Protein AF-A0A0C2Z5X6-F1 (afdb_monomer_lite)

Secondary structure (DSSP, 8-state):
-----------------PPPPTT-SS-GGGS-HHHHHHHHS---HHHHHHHHHHHHHHHHHHTT----TT-TTTGGG-HHHHHHHHHHHHHHHHTT--HHHHHHHHHHHHHHGGG------TTHHHHHHHHHHHHHHHHH-SS---GGG-

Radius of gyration: 23.17 Å; chains: 1; bounding box: 55×27×88 Å

Foldseek 3Di:
DDDDDDDDDDDPPPPPQPPADPLDPDGPVVDDVVVVVQQPDDCDLVNLVVLLVLLVVLLCLQAVPPPPVPVPPPPVPDPVSVVLSVVSVCCCVVQVPGSQLVVQLSVQSVVCSVVHHDPDPVCSSVCSSVVSSQVSQVVRDPDGDDPVSD

Structure (mmCIF, N/CA/C/O backbone):
data_AF-A0A0C2Z5X6-F1
#
_entry.id   AF-A0A0C2Z5X6-F1
#
loop_
_atom_site.group_PDB
_atom_site.id
_atom_site.type_symbol
_atom_site.label_atom_id
_atom_site.label_alt_id
_atom_site.label_comp_id
_atom_site.label_asym_id
_atom_site.label_entity_id
_atom_site.label_seq_id
_atom_site.pdbx_PDB_ins_code
_atom_site.Cartn_x
_atom_site.Cartn_y
_atom_site.Cartn_z
_atom_site.occupancy
_atom_site.B_iso_or_equiv
_atom_site.auth_seq_id
_atom_site.auth_comp_id
_atom_site.auth_asym_id
_atom_site.auth_atom_id
_atom_site.pdbx_PDB_model_num
ATOM 1 N N . MET A 1 1 ? 31.178 -16.979 -68.134 1.00 40.59 1 MET A N 1
ATOM 2 C CA . MET A 1 1 ? 31.030 -15.604 -67.609 1.00 40.59 1 MET A CA 1
ATOM 3 C C . MET A 1 1 ? 29.530 -15.359 -67.483 1.00 40.59 1 MET A C 1
ATOM 5 O O . MET A 1 1 ? 28.869 -15.403 -68.504 1.00 40.59 1 MET A O 1
ATOM 9 N N . ALA A 1 2 ? 28.958 -15.578 -66.292 1.00 36.31 2 ALA A N 1
ATOM 10 C CA . ALA A 1 2 ? 28.612 -14.531 -65.306 1.00 36.31 2 ALA A CA 1
ATOM 11 C C . ALA A 1 2 ? 27.373 -13.728 -65.792 1.00 36.31 2 ALA A C 1
ATOM 13 O O . ALA A 1 2 ? 27.407 -13.223 -66.902 1.00 36.31 2 ALA A O 1
ATOM 14 N N . SER A 1 3 ? 26.234 -13.601 -65.102 1.00 40.12 3 SER A N 1
ATOM 15 C CA . SER A 1 3 ? 25.927 -13.730 -63.673 1.00 40.12 3 SER A CA 1
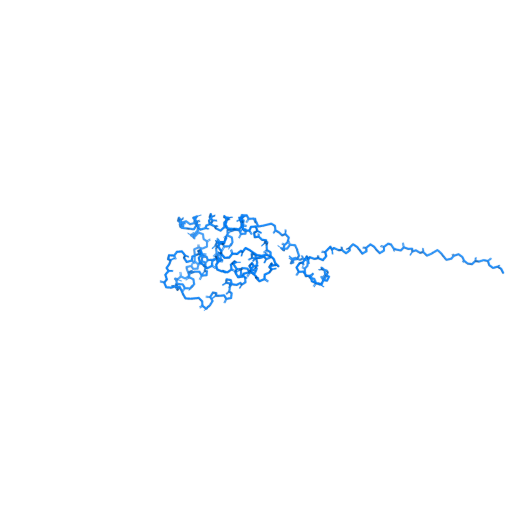ATOM 16 C C . SER A 1 3 ? 24.414 -13.910 -63.466 1.00 40.12 3 SER A C 1
ATOM 18 O O . SER A 1 3 ? 23.618 -13.281 -64.159 1.00 40.12 3 SER A O 1
ATOM 20 N N . SER A 1 4 ? 24.024 -14.707 -62.470 1.00 46.09 4 SER A N 1
ATOM 21 C CA . SER A 1 4 ? 22.660 -14.771 -61.933 1.00 46.09 4 SER A CA 1
ATOM 22 C C . SER A 1 4 ? 22.469 -13.661 -60.894 1.00 46.09 4 SER A C 1
ATOM 24 O O . SER A 1 4 ? 23.240 -13.583 -59.940 1.00 46.09 4 SER A O 1
ATOM 26 N N . SER A 1 5 ? 21.457 -12.806 -61.052 1.00 44.62 5 SER A N 1
ATOM 27 C CA . SER A 1 5 ? 21.097 -11.777 -60.070 1.00 44.62 5 SER A CA 1
ATOM 28 C C . SER A 1 5 ? 19.991 -12.284 -59.143 1.00 44.62 5 SER A C 1
ATOM 30 O O . SER A 1 5 ? 18.810 -12.241 -59.482 1.00 44.62 5 SER A O 1
ATOM 32 N N . SER A 1 6 ? 20.380 -12.778 -57.970 1.00 44.88 6 SER A N 1
ATOM 33 C CA . SER A 1 6 ? 19.489 -13.083 -56.849 1.00 44.88 6 SER A CA 1
ATOM 34 C C . SER A 1 6 ? 19.196 -11.806 -56.057 1.00 44.88 6 SER A C 1
ATOM 36 O O . SER A 1 6 ? 20.065 -11.299 -55.347 1.00 44.88 6 SER A O 1
ATOM 38 N N . SER A 1 7 ? 17.981 -11.276 -56.173 1.00 44.56 7 SER A N 1
ATOM 39 C CA . SER A 1 7 ? 17.471 -10.191 -55.333 1.00 44.56 7 SER A CA 1
ATOM 40 C C . SER A 1 7 ? 17.076 -10.747 -53.963 1.00 44.56 7 SER A C 1
ATOM 42 O O . SER A 1 7 ? 16.023 -11.358 -53.797 1.00 44.56 7 SER A O 1
ATOM 44 N N . ALA A 1 8 ? 17.946 -10.552 -52.973 1.00 44.66 8 ALA A N 1
ATOM 45 C CA . ALA A 1 8 ? 17.652 -10.850 -51.578 1.00 44.66 8 ALA A CA 1
ATOM 46 C C . ALA A 1 8 ? 16.606 -9.858 -51.044 1.00 44.66 8 ALA A C 1
ATOM 48 O O . ALA A 1 8 ? 16.859 -8.659 -50.946 1.00 44.66 8 ALA A O 1
ATOM 49 N N . SER A 1 9 ? 15.425 -10.362 -50.695 1.00 46.16 9 SER A N 1
ATOM 50 C CA . SER A 1 9 ? 14.420 -9.630 -49.931 1.00 46.16 9 SER A CA 1
ATOM 51 C C . SER A 1 9 ? 14.886 -9.510 -48.479 1.00 46.16 9 SER A C 1
ATOM 53 O O . SER A 1 9 ? 14.749 -10.447 -47.694 1.00 46.16 9 SER A O 1
ATOM 55 N N . SER A 1 10 ? 15.463 -8.369 -48.115 1.00 46.88 10 SER A N 1
ATOM 56 C CA . SER A 1 10 ? 15.769 -8.038 -46.723 1.00 46.88 10 SER A CA 1
ATOM 57 C C . SER A 1 10 ? 14.483 -7.643 -45.996 1.00 46.88 10 SER A C 1
ATOM 59 O O . SER A 1 10 ? 14.020 -6.507 -46.102 1.00 46.88 10 SER A O 1
ATOM 61 N N . SER A 1 11 ? 13.890 -8.585 -45.267 1.00 50.28 11 SER A N 1
ATOM 62 C CA . SER A 1 11 ? 12.890 -8.277 -44.244 1.00 50.28 11 SER A CA 1
ATOM 63 C C . SER A 1 11 ? 13.561 -7.468 -43.127 1.00 50.28 11 SER A C 1
ATOM 65 O O . SER A 1 11 ? 14.586 -7.915 -42.607 1.00 50.28 11 SER A O 1
ATOM 67 N N . PRO A 1 12 ? 13.033 -6.302 -42.720 1.00 48.09 12 PRO A N 1
ATOM 68 C CA . PRO A 1 12 ? 13.546 -5.619 -41.548 1.00 48.09 12 PRO A CA 1
ATOM 69 C C . PRO A 1 12 ? 13.075 -6.398 -40.319 1.00 48.09 12 PRO A C 1
ATOM 71 O O . PRO A 1 12 ? 11.911 -6.334 -39.933 1.00 48.09 12 PRO A O 1
ATOM 74 N N . SER A 1 13 ? 13.973 -7.158 -39.696 1.00 48.94 13 SER A N 1
ATOM 75 C CA . SER A 1 13 ? 13.773 -7.633 -38.330 1.00 48.94 13 SER A CA 1
ATOM 76 C C . SER A 1 13 ? 13.896 -6.430 -37.397 1.00 48.94 13 SER A C 1
ATOM 78 O O . SER A 1 13 ? 14.948 -6.183 -36.809 1.00 48.94 13 SER A O 1
ATOM 80 N N . SER A 1 14 ? 12.832 -5.635 -37.289 1.00 48.44 14 SER A N 1
ATOM 81 C CA . SER A 1 14 ? 12.684 -4.680 -36.199 1.00 48.44 14 SER A CA 1
ATOM 82 C C . SER A 1 14 ? 12.390 -5.473 -34.928 1.00 48.44 14 SER A C 1
ATOM 84 O O . SER A 1 14 ? 11.249 -5.563 -34.481 1.00 48.44 14 SER A O 1
ATOM 86 N N . THR A 1 15 ? 13.419 -6.082 -34.343 1.00 48.53 15 THR A N 1
ATOM 87 C CA . THR A 1 15 ? 13.394 -6.436 -32.925 1.00 48.53 15 THR A CA 1
ATOM 88 C C . THR A 1 15 ? 13.440 -5.125 -32.156 1.00 48.53 15 THR A C 1
ATOM 90 O O . THR A 1 15 ? 14.495 -4.684 -31.705 1.00 48.53 15 THR A O 1
ATOM 93 N N . SER A 1 16 ? 12.292 -4.454 -32.061 1.00 49.72 16 SER A N 1
ATOM 94 C CA . SER A 1 16 ? 12.053 -3.468 -31.020 1.00 49.72 16 SER A CA 1
ATOM 95 C C . SER A 1 16 ? 12.053 -4.248 -29.712 1.00 49.72 16 SER A C 1
ATOM 97 O O . SER A 1 16 ? 11.010 -4.725 -29.270 1.00 49.72 16 SER A O 1
ATOM 99 N N . SER A 1 17 ? 13.238 -4.482 -29.150 1.00 53.16 17 SER A N 1
ATOM 100 C CA . SER A 1 17 ? 13.360 -4.979 -27.790 1.00 53.16 17 SER A CA 1
ATOM 101 C C . SER A 1 17 ? 12.680 -3.939 -26.912 1.00 53.16 17 SER A C 1
ATOM 103 O O . SER A 1 17 ? 13.241 -2.864 -26.678 1.00 53.16 17 SER A O 1
ATOM 105 N N . SER A 1 18 ? 11.442 -4.211 -26.499 1.00 59.75 18 SER A N 1
ATOM 106 C CA . SER A 1 18 ? 10.818 -3.444 -25.432 1.00 59.75 18 SER A CA 1
ATOM 107 C C . SER A 1 18 ? 11.818 -3.427 -24.278 1.00 59.75 18 SER A C 1
ATOM 109 O O . SER A 1 18 ? 12.402 -4.475 -23.983 1.00 59.75 18 SER A O 1
ATOM 111 N N . PRO A 1 19 ? 12.115 -2.259 -23.694 1.00 64.81 19 PRO A N 1
ATOM 112 C CA . PRO A 1 19 ? 13.137 -2.171 -22.668 1.00 64.81 19 PRO A CA 1
ATOM 113 C C . PRO A 1 19 ? 12.811 -3.169 -21.557 1.00 64.81 19 PRO A C 1
ATOM 115 O O . PRO A 1 19 ? 11.691 -3.196 -21.044 1.00 64.81 19 PRO A O 1
ATOM 118 N N . ILE A 1 20 ? 13.784 -4.027 -21.239 1.00 69.12 20 ILE A N 1
ATOM 119 C CA . ILE A 1 20 ? 13.697 -4.956 -20.114 1.00 69.12 20 ILE A CA 1
ATOM 120 C C . ILE A 1 20 ? 13.346 -4.117 -18.883 1.00 69.12 20 ILE A C 1
ATOM 122 O O . ILE A 1 20 ? 14.031 -3.134 -18.589 1.00 69.12 20 ILE A O 1
ATOM 126 N N . HIS A 1 21 ? 12.249 -4.456 -18.200 1.00 74.62 21 HIS A N 1
ATOM 127 C CA . HIS A 1 21 ? 11.853 -3.733 -16.995 1.00 74.62 21 HIS A CA 1
ATOM 128 C C . HIS A 1 21 ? 13.007 -3.795 -15.987 1.00 74.62 21 HIS A C 1
ATOM 130 O O . HIS A 1 21 ? 13.537 -4.874 -15.748 1.00 74.62 21 HIS A O 1
ATOM 136 N N . HIS A 1 22 ? 13.389 -2.668 -15.379 1.00 77.06 22 HIS A N 1
ATOM 137 C CA . HIS A 1 22 ? 14.582 -2.574 -14.519 1.00 77.06 22 HIS A CA 1
ATOM 138 C C . HIS A 1 22 ? 14.619 -3.608 -13.376 1.00 77.06 22 HIS A C 1
ATOM 140 O O . HIS A 1 22 ? 15.689 -4.045 -12.973 1.00 77.06 22 HIS A O 1
ATOM 146 N N . ALA A 1 23 ? 13.451 -4.032 -12.884 1.00 76.38 23 ALA A N 1
ATOM 147 C CA . ALA A 1 23 ? 13.313 -5.075 -11.863 1.00 76.38 23 ALA A CA 1
ATOM 148 C C . ALA A 1 23 ? 13.285 -6.522 -12.416 1.00 76.38 23 ALA A C 1
ATOM 150 O O . ALA A 1 23 ? 12.937 -7.454 -11.694 1.00 76.38 23 ALA A O 1
ATOM 151 N N . SER A 1 24 ? 13.575 -6.732 -13.702 1.00 83.06 24 SER A N 1
ATOM 152 C CA . SER A 1 24 ? 13.552 -8.036 -14.366 1.00 83.06 24 SER A CA 1
ATOM 153 C C . SER A 1 24 ? 14.849 -8.280 -15.134 1.00 83.06 24 SER A C 1
ATOM 155 O O . SER A 1 24 ? 15.386 -7.380 -15.765 1.00 83.06 24 SER A O 1
ATOM 157 N N . LEU A 1 25 ? 15.348 -9.517 -15.096 1.00 84.06 25 LEU A N 1
ATOM 158 C CA . LEU A 1 25 ? 16.530 -9.951 -15.859 1.00 84.06 25 LEU A CA 1
ATOM 159 C C . LEU A 1 25 ? 16.162 -10.814 -17.074 1.00 84.06 25 LEU A C 1
ATOM 161 O O . LEU A 1 25 ? 17.036 -11.400 -17.708 1.00 84.06 25 LEU A O 1
ATOM 165 N N . VAL A 1 26 ? 14.869 -10.937 -17.370 1.00 86.62 26 VAL A N 1
ATOM 166 C CA . VAL A 1 26 ? 14.347 -11.751 -18.471 1.00 86.62 26 VAL A CA 1
ATOM 167 C C . VAL A 1 26 ? 13.642 -10.867 -19.490 1.00 86.62 26 VAL A C 1
ATOM 169 O O . VAL A 1 26 ? 13.186 -9.771 -19.166 1.00 86.62 26 VAL A O 1
ATOM 172 N N . ASP A 1 27 ? 13.556 -11.354 -20.726 1.00 84.88 27 ASP A N 1
ATOM 173 C CA . ASP A 1 27 ? 12.879 -10.657 -21.820 1.00 84.88 27 ASP A CA 1
ATOM 174 C C . ASP A 1 27 ? 11.428 -10.311 -21.421 1.00 84.88 27 ASP A C 1
ATOM 176 O O . ASP A 1 27 ? 10.710 -11.206 -20.961 1.00 84.88 27 ASP A O 1
ATOM 180 N N . PRO A 1 28 ? 10.958 -9.060 -21.596 1.00 82.56 28 PRO A N 1
ATOM 181 C CA . PRO A 1 28 ? 9.553 -8.693 -21.440 1.00 82.56 28 PRO A CA 1
ATOM 182 C C . PRO A 1 28 ? 8.572 -9.659 -22.113 1.00 82.56 28 PRO A C 1
ATOM 184 O O . PRO A 1 28 ? 7.519 -9.935 -21.546 1.00 82.56 28 PRO A O 1
ATOM 187 N N . ALA A 1 29 ? 8.925 -10.239 -23.264 1.00 85.62 29 ALA A N 1
ATOM 188 C CA . ALA A 1 29 ? 8.090 -11.217 -23.965 1.00 85.62 29 ALA A CA 1
ATOM 189 C C . ALA A 1 29 ? 7.865 -12.526 -23.181 1.00 85.62 29 ALA A C 1
ATOM 191 O O . ALA A 1 29 ? 6.949 -13.283 -23.499 1.00 85.62 29 ALA A O 1
ATOM 192 N N . SER A 1 30 ? 8.681 -12.803 -22.157 1.00 88.62 30 SER A N 1
ATOM 193 C CA . SER A 1 30 ? 8.489 -13.939 -21.247 1.00 88.62 30 SER A CA 1
ATOM 194 C C . SER A 1 30 ? 7.424 -13.690 -20.172 1.00 88.62 30 SER A C 1
ATOM 196 O O . SER A 1 30 ? 6.968 -14.638 -19.531 1.00 88.62 30 SER A O 1
ATOM 198 N N . HIS A 1 31 ? 7.000 -12.436 -19.983 1.00 87.38 31 HIS A N 1
ATOM 199 C CA . HIS A 1 31 ? 5.931 -12.071 -19.058 1.00 87.38 31 HIS A CA 1
ATOM 200 C C . HIS A 1 31 ? 4.582 -12.031 -19.769 1.00 87.38 31 HIS A C 1
ATOM 202 O O . HIS A 1 31 ? 4.476 -11.713 -20.952 1.00 87.38 31 HIS A O 1
ATOM 208 N N . HIS A 1 32 ? 3.513 -12.300 -19.023 1.00 90.62 32 HIS A N 1
ATOM 209 C CA . HIS A 1 32 ? 2.165 -12.099 -19.543 1.00 90.62 32 HIS A CA 1
ATOM 210 C C . HIS A 1 32 ? 1.924 -10.595 -19.795 1.00 90.62 32 HIS A C 1
ATOM 212 O O . HIS A 1 32 ? 2.149 -9.799 -18.881 1.00 90.62 32 HIS A O 1
ATOM 218 N N . PRO A 1 33 ? 1.405 -10.173 -20.965 1.00 88.69 33 PRO A N 1
ATOM 219 C CA . PRO A 1 33 ? 1.279 -8.752 -21.311 1.00 88.69 33 PRO A CA 1
ATOM 220 C C . PRO A 1 33 ? 0.420 -7.967 -20.313 1.00 88.69 33 PRO A C 1
ATOM 222 O O . PRO A 1 33 ? 0.810 -6.886 -19.891 1.00 88.69 33 PRO A O 1
ATOM 225 N N . ALA A 1 34 ? -0.681 -8.550 -19.824 1.00 90.06 34 ALA A N 1
ATOM 226 C CA . ALA A 1 34 ? -1.518 -7.899 -18.809 1.00 90.06 34 ALA A CA 1
ATOM 227 C C . ALA A 1 34 ? -0.786 -7.637 -17.476 1.00 90.06 34 ALA A C 1
ATOM 229 O O . ALA A 1 34 ? -1.167 -6.734 -16.739 1.00 90.06 34 ALA A O 1
ATOM 230 N N . LEU A 1 35 ? 0.252 -8.418 -17.146 1.00 88.62 35 LEU A N 1
ATOM 231 C CA . LEU A 1 35 ? 1.072 -8.155 -15.962 1.00 88.62 35 LEU A CA 1
ATOM 232 C C . LEU A 1 35 ? 1.947 -6.923 -16.188 1.00 88.62 35 LEU A C 1
ATOM 234 O O . LEU A 1 35 ? 2.032 -6.087 -15.295 1.00 88.62 35 LEU A O 1
ATOM 238 N N . LEU A 1 36 ? 2.561 -6.812 -17.370 1.00 89.44 36 LEU A N 1
ATOM 239 C CA . LEU A 1 36 ? 3.372 -5.655 -17.752 1.00 89.44 36 LEU A CA 1
ATOM 240 C C . LEU A 1 36 ? 2.531 -4.374 -17.795 1.00 89.44 36 LEU A C 1
ATOM 242 O O . LEU A 1 36 ? 2.922 -3.354 -17.242 1.00 89.44 36 LEU A O 1
ATOM 246 N N . GLU A 1 37 ? 1.322 -4.454 -18.349 1.00 90.56 37 GLU A N 1
ATOM 247 C CA . GLU A 1 37 ? 0.376 -3.340 -18.296 1.00 90.56 37 GLU A CA 1
ATOM 248 C C . GLU A 1 37 ? 0.038 -2.968 -16.851 1.00 90.56 37 GLU A C 1
ATOM 250 O O . GLU A 1 37 ? 0.073 -1.791 -16.502 1.00 90.56 37 GLU A O 1
ATOM 255 N N . LEU A 1 38 ? -0.244 -3.959 -15.996 1.00 90.31 38 LEU A N 1
ATOM 256 C CA . LEU A 1 38 ? -0.619 -3.734 -14.602 1.00 90.31 38 LEU A CA 1
ATOM 257 C C . LEU A 1 38 ? 0.494 -3.062 -13.788 1.00 90.31 38 LEU A C 1
ATOM 259 O O . LEU A 1 38 ? 0.192 -2.182 -12.985 1.00 90.31 38 LEU A O 1
ATOM 263 N N . ILE A 1 39 ? 1.758 -3.455 -13.968 1.00 91.38 39 ILE A N 1
ATOM 264 C CA . ILE A 1 39 ? 2.885 -2.851 -13.236 1.00 91.38 39 ILE A CA 1
ATOM 265 C C . ILE A 1 39 ? 3.162 -1.404 -13.657 1.00 91.38 39 ILE A C 1
ATOM 267 O O . ILE A 1 39 ? 3.645 -0.628 -12.834 1.00 91.38 39 ILE A O 1
ATOM 271 N N . ASP A 1 40 ? 2.805 -1.033 -14.887 1.00 89.56 40 ASP A N 1
ATOM 272 C CA . ASP A 1 40 ? 2.968 0.325 -15.411 1.00 89.56 40 ASP A CA 1
ATOM 273 C C . ASP A 1 40 ? 1.787 1.250 -15.051 1.00 89.56 40 ASP A C 1
ATOM 275 O O . ASP A 1 40 ? 1.859 2.473 -15.229 1.00 89.56 40 ASP A O 1
ATOM 279 N N . VAL A 1 41 ? 0.693 0.707 -14.501 1.00 92.44 41 VAL A N 1
ATOM 280 C CA . VAL A 1 41 ? -0.445 1.512 -14.039 1.00 92.44 41 VAL A CA 1
ATOM 281 C C . VAL A 1 41 ? -0.009 2.445 -12.910 1.00 92.44 41 VAL A C 1
ATOM 283 O O . VAL A 1 41 ? 0.542 2.028 -11.893 1.00 92.44 41 VAL A O 1
ATOM 286 N N . LYS A 1 42 ? -0.338 3.734 -13.032 1.00 93.81 42 LYS A N 1
ATOM 287 C CA . LYS A 1 42 ? -0.149 4.697 -11.940 1.00 93.81 42 LYS A CA 1
ATOM 288 C C . LYS A 1 42 ? -1.100 4.405 -10.784 1.00 93.81 42 LYS A C 1
ATOM 290 O O . LYS A 1 42 ? -2.274 4.108 -10.995 1.00 93.81 42 LYS A O 1
ATOM 295 N N . VAL A 1 43 ? -0.617 4.580 -9.556 1.00 96.38 43 VAL A N 1
ATOM 296 C CA . VAL A 1 43 ? -1.445 4.467 -8.349 1.00 96.38 43 VAL A CA 1
ATOM 297 C C . VAL A 1 43 ? -2.561 5.515 -8.400 1.00 96.38 43 VAL A C 1
ATOM 299 O O . VAL A 1 43 ? -2.330 6.710 -8.227 1.00 96.38 43 VAL A O 1
ATOM 302 N N . SER A 1 44 ? -3.776 5.059 -8.697 1.00 96.25 44 SER A N 1
ATOM 303 C CA . SER A 1 44 ? -4.963 5.895 -8.861 1.00 96.25 44 SER A CA 1
ATOM 304 C C . SER A 1 44 ? -5.807 5.933 -7.586 1.00 96.25 44 SER A C 1
ATOM 306 O O . SER A 1 44 ? -5.619 5.143 -6.659 1.00 96.25 44 SER A O 1
ATOM 308 N N . LYS A 1 45 ? -6.810 6.818 -7.555 1.00 95.12 45 LYS A N 1
ATOM 309 C CA . LYS A 1 45 ? -7.777 6.896 -6.449 1.00 95.12 45 LYS A CA 1
ATOM 310 C C . LYS A 1 45 ? -8.478 5.556 -6.197 1.00 95.12 45 LYS A C 1
ATOM 312 O O . LYS A 1 45 ? -8.661 5.173 -5.050 1.00 95.12 45 LYS A O 1
ATOM 317 N N . GLN A 1 46 ? -8.818 4.829 -7.258 1.00 95.31 46 GLN A N 1
ATOM 318 C CA . GLN A 1 46 ? -9.474 3.524 -7.177 1.00 95.31 46 GLN A CA 1
ATOM 319 C C . GLN A 1 46 ? -8.565 2.478 -6.526 1.00 95.31 46 GLN A C 1
ATOM 321 O O . GLN A 1 46 ? -9.025 1.647 -5.751 1.00 95.31 46 GLN A O 1
ATOM 326 N N . VAL A 1 47 ? -7.262 2.537 -6.806 1.00 96.31 47 VAL A N 1
ATOM 327 C CA . VAL A 1 47 ? -6.273 1.644 -6.192 1.00 96.31 47 VAL A CA 1
ATOM 328 C C . VAL A 1 47 ? -6.109 1.960 -4.704 1.00 96.31 47 VAL A C 1
ATOM 330 O O . VAL A 1 47 ? -5.985 1.046 -3.888 1.00 96.31 47 VAL A O 1
ATOM 333 N N . ILE A 1 48 ? -6.168 3.238 -4.328 1.00 97.00 48 ILE A N 1
ATOM 334 C CA . ILE A 1 48 ? -6.161 3.664 -2.921 1.00 97.00 48 ILE A CA 1
ATOM 335 C C . ILE A 1 48 ? -7.413 3.156 -2.197 1.00 97.00 48 ILE A C 1
ATOM 337 O O . ILE A 1 48 ? -7.298 2.570 -1.124 1.00 97.00 48 ILE A O 1
ATOM 341 N N . GLU A 1 49 ? -8.597 3.329 -2.787 1.00 94.94 49 GLU A N 1
ATOM 342 C CA . GLU A 1 49 ? 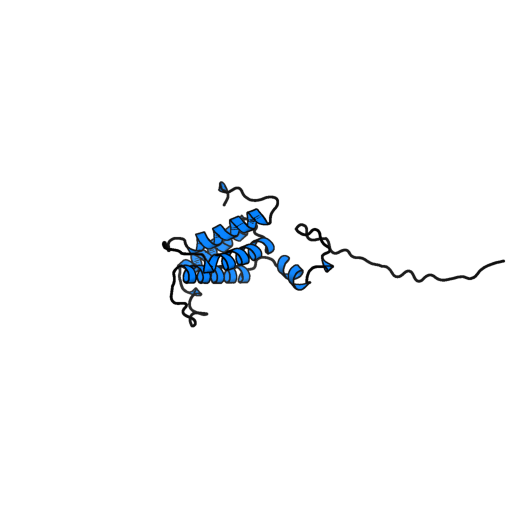-9.859 2.821 -2.230 1.00 94.94 49 GLU A CA 1
ATOM 343 C C . GLU A 1 49 ? -9.816 1.294 -2.059 1.00 94.94 49 GLU A C 1
ATOM 345 O O . GLU A 1 49 ? -10.120 0.779 -0.985 1.00 94.94 49 GLU A O 1
ATOM 350 N N . TYR A 1 50 ? -9.312 0.575 -3.065 1.00 96.00 50 TYR A N 1
ATOM 351 C CA . TYR A 1 50 ? -9.108 -0.871 -2.987 1.00 96.00 50 TYR A CA 1
ATOM 352 C C . TYR A 1 50 ? -8.119 -1.279 -1.882 1.00 96.00 50 TYR A C 1
ATOM 354 O O . TYR A 1 50 ? -8.340 -2.262 -1.173 1.00 96.00 50 TYR A O 1
ATOM 362 N N . THR A 1 51 ? -7.037 -0.513 -1.708 1.00 97.38 51 THR A N 1
ATOM 363 C CA . THR A 1 51 ? -6.056 -0.722 -0.631 1.00 97.38 51 THR A CA 1
ATOM 364 C C . THR A 1 51 ? -6.725 -0.611 0.732 1.00 97.38 51 THR A C 1
ATOM 366 O O . THR A 1 51 ? -6.534 -1.474 1.589 1.00 97.38 51 THR A O 1
ATOM 369 N N . VAL A 1 52 ? -7.541 0.428 0.918 1.00 96.75 52 VAL A N 1
ATOM 370 C CA . VAL A 1 52 ? -8.288 0.653 2.156 1.00 96.75 52 VAL A CA 1
ATOM 371 C C . VAL A 1 52 ? -9.217 -0.522 2.440 1.00 96.75 52 VAL A C 1
ATOM 373 O O . VAL A 1 52 ? -9.156 -1.087 3.532 1.00 96.75 52 VAL A O 1
ATOM 376 N N . ASP A 1 53 ? -10.002 -0.949 1.452 1.00 94.50 53 ASP A N 1
ATOM 377 C CA . ASP A 1 53 ? -10.930 -2.072 1.603 1.00 94.50 53 ASP A CA 1
ATOM 378 C C . ASP A 1 53 ? -10.210 -3.377 1.979 1.00 94.50 53 ASP A C 1
ATOM 380 O O . ASP A 1 53 ? -10.648 -4.093 2.883 1.00 94.50 53 ASP A O 1
ATOM 384 N N . ARG A 1 54 ? -9.070 -3.674 1.341 1.00 95.94 54 ARG A N 1
ATOM 385 C CA . ARG A 1 54 ? -8.259 -4.867 1.642 1.00 95.94 54 ARG A CA 1
ATOM 386 C C . ARG A 1 54 ? -7.687 -4.860 3.056 1.00 95.94 54 ARG A C 1
ATOM 388 O O . ARG A 1 54 ? -7.663 -5.905 3.714 1.00 95.94 54 ARG A O 1
ATOM 395 N N . VAL A 1 55 ? -7.227 -3.706 3.533 1.00 96.88 55 VAL A N 1
ATOM 396 C CA . VAL A 1 55 ? -6.684 -3.572 4.891 1.00 96.88 55 VAL A CA 1
ATOM 397 C C . VAL A 1 55 ? -7.798 -3.684 5.930 1.00 96.88 55 VAL A C 1
ATOM 399 O O . VAL A 1 55 ? -7.639 -4.432 6.894 1.00 96.88 55 VAL A O 1
ATOM 402 N N . VAL A 1 56 ? -8.934 -3.009 5.717 1.00 94.25 56 VAL A N 1
ATOM 403 C CA . VAL A 1 56 ? -10.110 -3.091 6.601 1.00 94.25 56 VAL A CA 1
ATOM 404 C C . VAL A 1 56 ? -10.575 -4.535 6.735 1.00 94.25 56 VAL A C 1
ATOM 406 O O . VAL A 1 56 ? -10.711 -5.032 7.849 1.00 94.25 56 VAL A O 1
ATOM 409 N N . GLU A 1 57 ? -10.723 -5.248 5.619 1.00 93.25 57 GLU A N 1
ATOM 410 C CA . GLU A 1 57 ? -11.114 -6.657 5.640 1.00 93.25 57 GLU A CA 1
ATOM 411 C C . GLU A 1 57 ? -10.121 -7.530 6.424 1.00 93.25 57 GLU A C 1
ATOM 413 O O . GLU A 1 57 ? -10.520 -8.432 7.162 1.00 93.25 57 GLU A O 1
ATOM 418 N N . THR A 1 58 ? -8.821 -7.273 6.273 1.00 95.12 58 THR A N 1
ATOM 419 C CA . THR A 1 58 ? -7.774 -8.027 6.974 1.00 95.12 58 THR A CA 1
ATOM 420 C C . THR A 1 58 ? -7.806 -7.772 8.477 1.00 95.12 58 THR A C 1
ATOM 422 O O . THR A 1 58 ? -7.687 -8.712 9.264 1.00 95.12 58 THR A O 1
ATOM 425 N N . VAL A 1 59 ? -8.005 -6.521 8.891 1.00 94.44 59 VAL A N 1
ATOM 426 C CA . VAL A 1 59 ? -8.110 -6.149 10.306 1.00 94.44 59 VAL A CA 1
ATOM 427 C C . VAL A 1 59 ? -9.386 -6.705 10.932 1.00 94.44 59 VAL A C 1
ATOM 429 O O . VAL A 1 59 ? -9.317 -7.293 12.011 1.00 94.44 59 VAL A O 1
ATOM 432 N N . ASP A 1 60 ? -10.527 -6.603 10.248 1.00 92.12 60 ASP A N 1
ATOM 433 C CA . ASP A 1 60 ? -11.792 -7.174 10.717 1.00 92.12 60 ASP A CA 1
ATOM 434 C C . ASP A 1 60 ? -11.685 -8.697 10.892 1.00 92.12 60 ASP A C 1
ATOM 436 O O . ASP A 1 60 ? -12.120 -9.234 11.917 1.00 92.12 60 ASP A O 1
ATOM 440 N N . TYR A 1 61 ? -11.040 -9.384 9.940 1.00 92.25 61 TYR A N 1
ATOM 441 C CA . TYR A 1 61 ? -10.736 -10.812 10.042 1.00 92.25 61 TYR A CA 1
ATOM 442 C C . TYR A 1 61 ? -9.863 -11.118 11.270 1.00 92.25 61 TYR A C 1
ATOM 444 O O . TYR A 1 61 ? -10.221 -11.964 12.091 1.00 92.25 61 TYR A O 1
ATOM 452 N N . ALA A 1 62 ? -8.752 -10.397 11.445 1.00 93.56 62 ALA A N 1
ATOM 453 C CA . ALA A 1 62 ? -7.799 -10.624 12.534 1.00 93.56 62 ALA A CA 1
ATOM 454 C C . ALA A 1 62 ? -8.356 -10.287 13.933 1.00 93.56 62 ALA A C 1
ATOM 456 O O . ALA A 1 62 ? -7.867 -10.805 14.940 1.00 93.56 62 ALA A O 1
ATOM 457 N N . MET A 1 63 ? -9.382 -9.434 14.009 1.00 92.75 63 MET A N 1
ATOM 458 C CA . MET A 1 63 ? -10.124 -9.121 15.238 1.00 92.75 63 MET A CA 1
ATOM 459 C C . MET A 1 63 ? -11.306 -10.059 15.498 1.00 92.75 63 MET A C 1
ATOM 461 O O . MET A 1 63 ? -11.995 -9.899 16.506 1.00 92.75 63 MET A O 1
ATOM 465 N N . ARG A 1 64 ? -11.564 -11.030 14.610 1.00 88.75 64 ARG A N 1
ATOM 466 C CA . ARG A 1 64 ? -12.741 -11.916 14.657 1.00 88.75 64 ARG A CA 1
ATOM 467 C C . ARG A 1 64 ? -14.064 -11.148 14.679 1.00 88.75 64 ARG A C 1
ATOM 469 O O . ARG A 1 64 ? -15.028 -11.570 15.321 1.00 88.75 64 ARG A O 1
ATOM 476 N N . ARG A 1 65 ? -14.129 -10.010 13.985 1.00 81.19 65 ARG A N 1
ATOM 477 C CA . ARG A 1 65 ? -15.397 -9.303 13.796 1.00 81.19 65 ARG A CA 1
ATOM 478 C C . ARG A 1 65 ? -16.284 -10.135 12.874 1.00 81.19 65 ARG A C 1
ATOM 480 O O . ARG A 1 65 ? -15.773 -10.699 11.906 1.00 81.19 65 ARG A O 1
ATOM 487 N N . PRO A 1 66 ? -17.597 -10.238 13.145 1.00 64.31 66 PRO A N 1
ATOM 488 C CA . PRO A 1 66 ? -18.495 -10.946 12.251 1.00 64.31 66 PRO A CA 1
ATOM 489 C C . PRO A 1 66 ? -18.413 -10.279 10.880 1.00 64.31 66 PRO A C 1
ATOM 491 O O . PRO A 1 66 ? -18.800 -9.117 10.722 1.00 64.31 66 PRO A O 1
ATOM 494 N N . THR A 1 67 ? -17.876 -11.012 9.901 1.00 58.06 67 THR A N 1
ATOM 495 C CA . THR A 1 67 ? -17.825 -10.605 8.500 1.00 58.06 67 THR A CA 1
ATOM 496 C C . THR A 1 67 ? -19.263 -10.425 8.050 1.00 58.06 67 THR A C 1
ATOM 498 O O . THR A 1 67 ? -19.940 -11.381 7.672 1.00 58.06 67 THR A O 1
ATOM 501 N N . SER A 1 68 ? -19.781 -9.208 8.176 1.00 50.31 68 SER A N 1
ATOM 502 C CA . SER A 1 68 ? -21.118 -8.879 7.717 1.00 50.31 68 SER A CA 1
ATOM 503 C C . SER A 1 68 ? -21.062 -8.927 6.199 1.00 50.31 68 SER A C 1
ATOM 505 O O . SER A 1 68 ? -20.789 -7.925 5.545 1.00 50.31 68 SER A O 1
ATOM 507 N N . SER A 1 69 ? -21.328 -10.103 5.634 1.00 47.44 69 SER A N 1
ATOM 508 C CA . SER A 1 69 ? -21.379 -10.402 4.198 1.00 47.44 69 SER A CA 1
ATOM 509 C C . SER A 1 69 ? -22.392 -9.544 3.418 1.00 47.44 69 SER A C 1
ATOM 511 O O . SER A 1 69 ? -22.533 -9.698 2.210 1.00 47.44 69 SER A O 1
ATOM 513 N N . SER A 1 70 ? -23.053 -8.594 4.087 1.00 45.69 70 SER A N 1
ATOM 514 C CA . SER A 1 70 ? -24.058 -7.674 3.557 1.00 45.69 70 SER A CA 1
ATOM 515 C C . SER A 1 70 ? -23.639 -6.186 3.593 1.00 45.69 70 SER A C 1
ATOM 517 O O . SER A 1 70 ? -24.407 -5.315 3.194 1.00 45.69 70 SER A O 1
ATOM 519 N N . SER A 1 71 ? -22.421 -5.830 4.037 1.00 50.75 71 SER A N 1
ATOM 520 C CA . SER A 1 71 ? -21.993 -4.418 4.159 1.00 50.75 71 SER A CA 1
ATOM 521 C C . SER A 1 71 ? -21.058 -3.913 3.052 1.00 50.75 71 SER A C 1
ATOM 523 O O . SER A 1 71 ? -20.420 -2.873 3.230 1.00 50.75 71 SER A O 1
ATOM 525 N N . ARG A 1 72 ? -21.043 -4.556 1.873 1.00 52.03 72 ARG A N 1
ATOM 526 C CA . ARG A 1 72 ? -20.318 -4.075 0.672 1.00 52.03 72 ARG A CA 1
ATOM 527 C C . ARG A 1 72 ? -20.627 -2.611 0.288 1.00 52.03 72 ARG A C 1
ATOM 529 O O . ARG A 1 72 ? -19.879 -2.030 -0.482 1.00 52.03 72 ARG A O 1
ATOM 536 N N . GLY A 1 73 ? -21.679 -1.999 0.850 1.00 48.28 73 GLY A N 1
ATOM 537 C CA . GLY A 1 73 ? -21.991 -0.565 0.727 1.00 48.28 73 GLY A CA 1
ATOM 538 C C . GLY A 1 73 ? -21.988 0.258 2.031 1.00 48.28 73 GLY A C 1
ATOM 539 O O . GLY A 1 73 ? -22.378 1.423 2.004 1.00 48.28 73 GLY A O 1
ATOM 540 N N . ARG A 1 74 ? -21.602 -0.307 3.188 1.00 48.62 74 ARG A N 1
ATOM 541 C CA . ARG A 1 74 ? -21.673 0.362 4.512 1.00 48.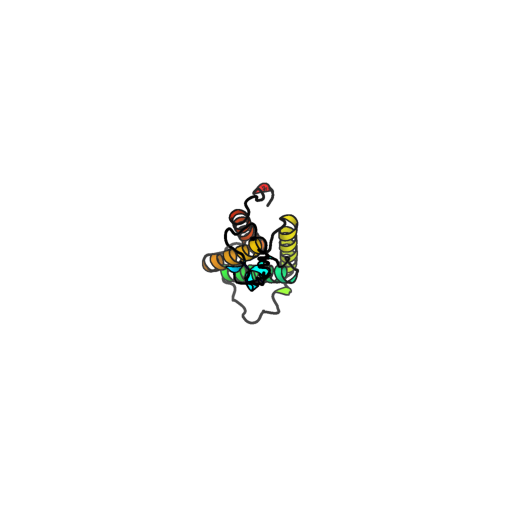62 74 ARG A CA 1
ATOM 542 C C . ARG A 1 74 ? -20.316 0.648 5.170 1.00 48.62 74 ARG A C 1
ATOM 544 O O . ARG A 1 74 ? -20.275 1.507 6.047 1.00 48.62 74 ARG A O 1
ATOM 551 N N . SER A 1 75 ? -19.228 0.012 4.724 1.00 52.69 75 SER A N 1
ATOM 552 C CA . SER A 1 75 ? -17.859 0.284 5.213 1.00 52.69 75 SER A CA 1
ATOM 553 C C . SER A 1 75 ? -17.440 1.751 5.015 1.00 52.69 75 SER A C 1
ATOM 555 O O . SER A 1 75 ? -16.852 2.360 5.901 1.00 52.69 75 SER A O 1
ATOM 557 N N . SER A 1 76 ? -17.846 2.378 3.906 1.00 50.62 76 SER A N 1
ATOM 558 C CA . SER A 1 76 ? -17.469 3.755 3.537 1.00 50.62 76 SER A CA 1
ATOM 559 C C . SER A 1 76 ? -17.888 4.852 4.541 1.00 50.62 76 SER A C 1
ATOM 561 O O . SER A 1 76 ? -17.447 5.992 4.418 1.00 50.62 76 SER A O 1
ATOM 563 N N . ARG A 1 77 ? -18.718 4.552 5.550 1.00 54.88 77 ARG A N 1
ATOM 564 C CA . ARG A 1 77 ? -19.307 5.575 6.435 1.00 54.88 77 ARG A CA 1
ATOM 565 C C . ARG A 1 77 ? -18.660 5.707 7.813 1.00 54.88 77 ARG A C 1
ATOM 567 O O . ARG A 1 77 ? -19.132 6.525 8.602 1.00 54.88 77 ARG A O 1
ATOM 574 N N . ARG A 1 78 ? -17.610 4.944 8.141 1.00 69.88 78 ARG A N 1
ATOM 575 C CA . ARG A 1 78 ? -16.879 5.167 9.399 1.00 69.88 78 ARG A CA 1
ATOM 576 C C .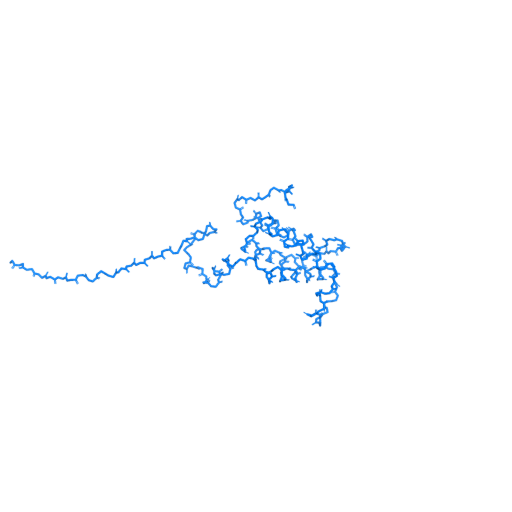 ARG A 1 78 ? -15.939 6.374 9.246 1.00 69.88 78 ARG A C 1
ATOM 578 O O . ARG A 1 78 ? -15.085 6.339 8.366 1.00 69.88 78 ARG A O 1
ATOM 585 N N . PRO A 1 79 ? -16.015 7.403 10.117 1.00 76.25 79 PRO A N 1
ATOM 586 C CA . PRO A 1 79 ? -15.093 8.548 10.080 1.00 76.25 79 PRO A CA 1
ATOM 587 C C . PRO A 1 79 ? -13.610 8.147 10.134 1.00 76.25 79 PRO A C 1
ATOM 589 O O . PRO A 1 79 ? -12.745 8.842 9.606 1.00 76.25 79 PRO A O 1
ATOM 592 N N . GLU A 1 80 ? -13.322 7.011 10.767 1.00 82.81 80 GLU A N 1
ATOM 593 C CA . GLU A 1 80 ? -11.998 6.393 10.844 1.00 82.81 80 GLU A CA 1
ATOM 594 C C . GLU A 1 80 ? -11.459 5.978 9.467 1.00 82.81 80 GLU A C 1
ATOM 596 O O . GLU A 1 80 ? -10.291 6.214 9.174 1.00 82.81 80 GLU A O 1
ATOM 601 N N . HIS A 1 81 ? -12.314 5.475 8.569 1.00 87.56 81 HIS A N 1
ATOM 602 C CA . HIS A 1 81 ? -11.899 5.056 7.228 1.00 87.56 81 HIS A CA 1
ATOM 603 C C . HIS A 1 81 ? -11.510 6.256 6.362 1.00 87.56 81 HIS A C 1
ATOM 605 O O . HIS A 1 81 ? -10.576 6.161 5.571 1.00 87.56 81 HIS A O 1
ATOM 611 N N . THR A 1 82 ? -12.159 7.412 6.541 1.00 90.88 82 THR A N 1
ATOM 612 C CA . THR A 1 82 ? -11.768 8.653 5.856 1.00 90.88 82 THR A CA 1
ATOM 613 C C . THR A 1 82 ? -10.372 9.106 6.282 1.00 90.88 82 THR A C 1
ATOM 615 O O . THR A 1 82 ? -9.549 9.448 5.433 1.00 90.88 82 THR A O 1
ATOM 618 N N . LYS A 1 83 ? -10.077 9.068 7.591 1.00 93.25 83 LYS A N 1
ATOM 619 C CA . LYS A 1 83 ? -8.742 9.400 8.117 1.00 93.25 83 LYS A CA 1
ATOM 620 C C . LYS A 1 83 ? -7.690 8.417 7.609 1.00 93.25 83 LYS A C 1
ATOM 622 O O . LYS A 1 83 ? -6.645 8.846 7.126 1.00 93.25 83 LYS A O 1
ATOM 627 N N . PHE A 1 84 ? -8.000 7.125 7.641 1.00 96.06 84 PHE A N 1
ATOM 628 C CA . PHE A 1 84 ? -7.111 6.086 7.139 1.00 96.06 84 PHE A CA 1
ATOM 629 C C . PHE A 1 84 ? -6.872 6.203 5.624 1.00 96.06 84 PHE A C 1
ATOM 631 O O . PHE A 1 84 ? -5.741 6.085 5.169 1.00 96.06 84 PHE A O 1
ATOM 638 N N . THR A 1 85 ? -7.891 6.544 4.831 1.00 96.56 85 THR A N 1
ATOM 639 C CA . THR A 1 85 ? -7.736 6.796 3.385 1.00 96.56 85 THR A CA 1
ATOM 640 C C . THR A 1 85 ? -6.771 7.952 3.122 1.00 96.56 85 THR A C 1
ATOM 642 O O . THR A 1 85 ? -5.889 7.849 2.268 1.00 96.56 85 THR A O 1
ATOM 645 N N . ALA A 1 86 ? -6.893 9.049 3.878 1.00 96.94 86 ALA A N 1
ATOM 646 C CA . ALA A 1 86 ? -5.965 10.174 3.781 1.00 96.94 86 ALA A CA 1
ATOM 647 C C . ALA A 1 86 ? -4.536 9.778 4.192 1.00 96.94 86 ALA A C 1
ATOM 649 O O . ALA A 1 86 ? -3.573 10.213 3.553 1.00 96.94 86 ALA A O 1
ATOM 650 N N . PHE A 1 87 ? -4.395 8.925 5.211 1.00 97.81 87 PHE A N 1
ATOM 651 C CA . PHE A 1 87 ? -3.112 8.356 5.622 1.00 97.81 87 PHE A CA 1
ATOM 652 C C . PHE A 1 87 ? -2.482 7.513 4.505 1.00 97.81 87 PHE A C 1
ATOM 654 O O . PHE A 1 87 ? -1.355 7.799 4.108 1.00 97.81 87 PHE A O 1
ATOM 661 N N . VAL A 1 88 ? -3.221 6.557 3.930 1.00 98.19 88 VAL A N 1
ATOM 662 C CA . VAL A 1 88 ? -2.761 5.726 2.802 1.00 98.19 88 VAL A CA 1
ATOM 663 C C . VAL A 1 88 ? -2.310 6.604 1.637 1.00 98.19 88 VAL A C 1
ATOM 665 O O . VAL A 1 88 ? -1.192 6.451 1.152 1.00 98.19 88 VAL A O 1
ATOM 668 N N . ASN A 1 89 ? -3.131 7.576 1.229 1.00 98.06 89 ASN A N 1
ATOM 669 C CA . ASN A 1 89 ? -2.778 8.496 0.147 1.00 98.06 89 ASN A CA 1
ATOM 670 C C . ASN A 1 89 ? -1.489 9.282 0.444 1.00 98.06 89 ASN A C 1
ATOM 672 O O . ASN A 1 89 ? -0.634 9.427 -0.429 1.00 98.06 89 ASN A O 1
ATOM 676 N N . THR A 1 90 ? -1.335 9.768 1.679 1.00 98.06 90 THR A N 1
ATOM 677 C CA . THR A 1 90 ? -0.144 10.516 2.106 1.00 98.06 90 THR A CA 1
ATOM 678 C C . THR A 1 90 ? 1.103 9.641 2.059 1.00 98.06 90 THR A C 1
ATOM 680 O O . THR A 1 90 ? 2.114 10.068 1.509 1.00 98.06 90 THR A O 1
ATOM 683 N N . VAL A 1 91 ? 1.038 8.420 2.594 1.00 98.12 91 VAL A N 1
ATOM 684 C CA . VAL A 1 91 ? 2.175 7.491 2.612 1.00 98.12 91 VAL A CA 1
ATOM 685 C C . VAL A 1 91 ? 2.579 7.106 1.192 1.00 98.12 91 VAL A C 1
ATOM 687 O O . VAL A 1 91 ? 3.747 7.250 0.843 1.00 98.12 91 VAL A O 1
ATOM 690 N N . LEU A 1 92 ? 1.626 6.690 0.350 1.00 97.75 92 LEU A N 1
ATOM 691 C CA . LEU A 1 92 ? 1.917 6.285 -1.031 1.00 97.75 92 LEU A CA 1
ATOM 692 C C . LEU A 1 92 ? 2.527 7.430 -1.847 1.00 97.75 92 LEU A C 1
ATOM 694 O O . LEU A 1 92 ? 3.475 7.208 -2.594 1.00 97.75 92 LEU A O 1
ATOM 698 N N . SER A 1 93 ? 2.025 8.655 -1.661 1.00 97.06 93 SER A N 1
ATOM 699 C CA . SER A 1 93 ? 2.542 9.833 -2.366 1.00 97.06 93 SER A CA 1
ATOM 700 C C . SER A 1 93 ? 3.930 10.242 -1.871 1.00 97.06 93 SER A C 1
ATOM 702 O O . SER A 1 93 ? 4.807 10.527 -2.677 1.00 97.06 93 SER A O 1
ATOM 704 N N . ARG A 1 94 ? 4.148 10.290 -0.549 1.00 96.56 94 ARG A N 1
ATOM 705 C CA . ARG A 1 94 ? 5.405 10.795 0.035 1.00 96.56 94 ARG A CA 1
ATOM 706 C C . ARG A 1 94 ? 6.554 9.800 -0.027 1.00 96.56 94 ARG A C 1
ATOM 708 O O . ARG A 1 94 ? 7.698 10.231 -0.093 1.00 96.56 94 ARG A O 1
ATOM 715 N N . ALA A 1 95 ? 6.257 8.505 0.031 1.00 95.38 95 ALA A N 1
ATOM 716 C CA . ALA A 1 95 ? 7.249 7.449 -0.142 1.00 95.38 95 ALA A CA 1
ATOM 717 C C . ALA A 1 95 ? 7.421 7.039 -1.615 1.00 95.38 95 ALA A C 1
ATOM 719 O O . ALA A 1 95 ? 8.121 6.067 -1.880 1.00 95.38 95 ALA A O 1
ATOM 720 N N . GLU A 1 96 ? 6.774 7.757 -2.547 1.00 95.12 96 GLU A N 1
ATOM 721 C CA . GLU A 1 96 ? 6.845 7.529 -3.997 1.00 95.12 96 GLU A CA 1
ATOM 722 C C . GLU A 1 96 ? 6.617 6.055 -4.372 1.00 95.12 96 GLU A C 1
ATOM 724 O O . GLU A 1 96 ? 7.346 5.445 -5.153 1.00 95.12 96 GLU A O 1
ATOM 729 N N . VAL A 1 97 ? 5.589 5.454 -3.768 1.00 96.56 97 VAL A N 1
ATOM 730 C CA . VAL A 1 97 ? 5.336 4.018 -3.893 1.00 96.56 97 VAL A CA 1
ATOM 731 C C . VAL A 1 97 ? 4.882 3.682 -5.308 1.00 96.56 97 VAL A C 1
ATOM 733 O O . VAL A 1 97 ? 3.882 4.197 -5.809 1.00 96.56 97 VAL A O 1
ATOM 736 N N . THR A 1 98 ? 5.597 2.750 -5.930 1.00 95.12 98 THR A N 1
ATOM 737 C CA . THR A 1 98 ? 5.287 2.234 -7.263 1.00 95.12 98 THR A CA 1
ATOM 738 C C . THR A 1 98 ? 4.217 1.141 -7.212 1.00 95.12 98 THR A C 1
ATOM 740 O O . THR A 1 98 ? 4.029 0.471 -6.190 1.00 95.12 98 THR A O 1
ATOM 743 N N . MET A 1 99 ? 3.528 0.910 -8.333 1.00 96.44 99 MET A N 1
ATOM 744 C CA . MET A 1 99 ? 2.517 -0.148 -8.428 1.00 96.44 99 MET A CA 1
ATOM 745 C C . MET A 1 99 ? 3.069 -1.547 -8.104 1.00 96.44 99 MET A C 1
ATOM 747 O O . MET A 1 99 ? 2.433 -2.234 -7.307 1.00 96.44 99 MET A O 1
ATOM 751 N N . PRO A 1 100 ? 4.261 -1.971 -8.580 1.00 95.31 100 PRO A N 1
ATOM 752 C CA . PRO A 1 100 ? 4.861 -3.246 -8.169 1.00 95.31 100 PRO A CA 1
ATOM 753 C C . PRO A 1 100 ? 5.012 -3.388 -6.651 1.00 95.31 100 PRO A C 1
ATOM 755 O O . PRO A 1 100 ? 4.674 -4.428 -6.083 1.00 95.31 100 PRO A O 1
ATOM 758 N N . THR A 1 101 ? 5.460 -2.321 -5.979 1.00 96.75 101 THR A N 1
ATOM 759 C CA . THR A 1 101 ? 5.613 -2.303 -4.518 1.00 96.75 101 THR A CA 1
ATOM 760 C C . THR A 1 101 ? 4.264 -2.460 -3.819 1.00 96.75 101 THR A C 1
ATOM 762 O O . THR A 1 101 ? 4.132 -3.228 -2.861 1.00 96.75 101 THR A O 1
ATOM 765 N N . LEU A 1 102 ? 3.232 -1.778 -4.316 1.00 97.88 102 LEU A N 1
ATOM 766 C CA . LEU A 1 102 ? 1.881 -1.874 -3.770 1.00 97.88 102 LEU A CA 1
ATOM 767 C C . LEU A 1 102 ? 1.239 -3.250 -4.025 1.00 97.88 102 LEU A C 1
ATOM 769 O O . LEU A 1 102 ? 0.604 -3.807 -3.132 1.00 97.88 102 LEU A O 1
ATOM 773 N N . LEU A 1 103 ? 1.469 -3.856 -5.192 1.00 97.12 103 LEU A N 1
ATOM 774 C CA . LEU A 1 103 ? 1.016 -5.217 -5.495 1.00 97.12 103 LEU A CA 1
ATOM 775 C C . LEU A 1 103 ? 1.649 -6.244 -4.547 1.00 97.12 103 LEU A C 1
ATOM 777 O O . LEU A 1 103 ? 0.941 -7.082 -3.989 1.00 97.12 103 LEU A O 1
ATOM 781 N N . ALA A 1 104 ? 2.956 -6.150 -4.287 1.00 97.75 104 ALA A N 1
ATOM 782 C CA . ALA A 1 104 ? 3.611 -7.001 -3.291 1.00 97.75 104 ALA A CA 1
ATOM 783 C C . ALA A 1 104 ? 3.097 -6.739 -1.867 1.00 97.75 104 ALA A C 1
ATOM 785 O O . ALA A 1 104 ? 2.947 -7.677 -1.083 1.00 97.75 104 ALA A O 1
ATOM 786 N N . THR A 1 105 ? 2.750 -5.489 -1.549 1.00 98.56 105 THR A N 1
ATOM 787 C CA . THR A 1 105 ? 2.088 -5.143 -0.282 1.00 98.56 105 THR A CA 1
ATOM 788 C C . THR A 1 105 ? 0.766 -5.899 -0.130 1.00 98.56 105 THR A C 1
ATOM 790 O O . THR A 1 105 ? 0.522 -6.481 0.926 1.00 98.56 105 THR A O 1
ATOM 793 N N . PHE A 1 106 ? -0.061 -5.976 -1.180 1.00 98.12 106 PHE A N 1
ATOM 794 C CA . PHE A 1 106 ? -1.297 -6.771 -1.153 1.00 98.12 106 PHE A CA 1
ATOM 795 C C . PHE A 1 106 ? -1.032 -8.257 -0.921 1.00 98.12 106 PHE A C 1
ATOM 797 O O . PHE A 1 106 ? -1.730 -8.875 -0.119 1.00 98.12 106 PHE A O 1
ATOM 804 N N . VAL A 1 107 ? -0.004 -8.820 -1.564 1.00 98.06 107 VAL A N 1
ATOM 805 C CA . VAL A 1 107 ? 0.399 -10.219 -1.352 1.00 98.06 107 VAL A CA 1
ATOM 806 C C . VAL A 1 107 ? 0.805 -10.460 0.104 1.00 98.06 107 VAL A C 1
ATOM 808 O O . VAL A 1 107 ? 0.426 -11.473 0.690 1.00 98.06 107 VAL A O 1
ATOM 811 N N . TYR A 1 108 ? 1.554 -9.541 0.717 1.00 98.50 108 TYR A N 1
ATOM 812 C CA . TYR A 1 108 ? 1.942 -9.662 2.123 1.00 98.50 108 TYR A CA 1
ATOM 813 C C . TYR A 1 108 ? 0.763 -9.514 3.081 1.00 98.50 108 TYR A C 1
ATOM 815 O O . TYR A 1 108 ? 0.681 -10.285 4.036 1.00 98.50 108 TYR A O 1
ATOM 823 N N . ILE A 1 109 ? -0.173 -8.604 2.811 1.00 98.19 109 ILE A N 1
ATOM 824 C CA . ILE A 1 109 ? -1.416 -8.481 3.585 1.00 98.19 109 ILE A CA 1
ATOM 825 C C . ILE A 1 109 ? -2.221 -9.787 3.515 1.00 98.19 109 ILE A C 1
ATOM 827 O O . ILE A 1 109 ? -2.602 -10.323 4.555 1.00 98.19 109 ILE A O 1
ATOM 831 N N . ASP A 1 110 ? -2.425 -10.332 2.314 1.00 97.38 110 ASP A N 1
ATOM 832 C CA . ASP A 1 110 ? -3.206 -11.556 2.098 1.00 97.38 110 ASP A CA 1
ATOM 833 C C . ASP A 1 110 ? -2.580 -12.775 2.797 1.00 97.38 110 ASP A C 1
ATOM 835 O O . ASP A 1 110 ? -3.251 -13.500 3.531 1.00 97.38 110 ASP A O 1
ATOM 839 N N . ARG A 1 111 ? -1.257 -12.945 2.678 1.00 97.44 111 ARG A N 1
ATOM 840 C CA . ARG A 1 111 ? -0.523 -14.029 3.353 1.00 97.44 111 ARG A CA 1
ATOM 841 C C . ARG A 1 111 ? -0.486 -13.873 4.873 1.00 97.44 111 ARG A C 1
ATOM 843 O O . ARG A 1 111 ? -0.475 -14.873 5.595 1.00 97.44 111 ARG A O 1
ATOM 850 N N . ALA A 1 112 ? -0.449 -12.640 5.375 1.00 95.81 112 ALA A N 1
ATOM 851 C CA . ALA A 1 112 ? -0.455 -12.375 6.808 1.00 95.81 112 ALA A CA 1
ATOM 852 C C . ALA A 1 112 ? -1.841 -12.606 7.425 1.00 95.81 112 ALA A C 1
ATOM 854 O O . ALA A 1 112 ? -1.920 -13.098 8.548 1.00 95.81 112 ALA A O 1
ATOM 855 N N . LYS A 1 113 ? -2.925 -12.310 6.695 1.00 95.19 113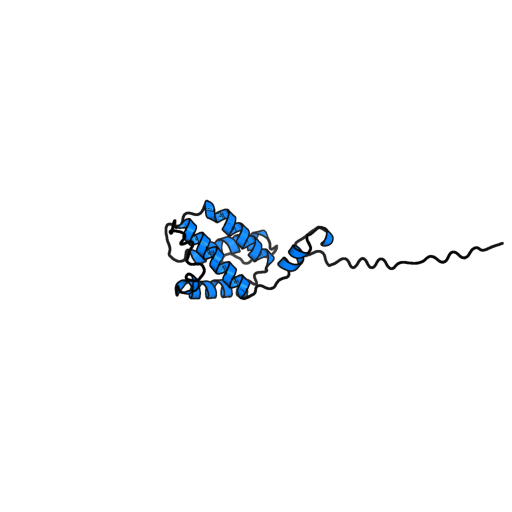 LYS A N 1
ATOM 856 C CA . LYS A 1 113 ? -4.316 -12.379 7.170 1.00 95.19 113 LYS A CA 1
ATOM 857 C C . LYS A 1 113 ? -4.654 -13.617 8.020 1.00 95.19 113 LYS A C 1
ATOM 859 O O . LYS A 1 113 ? -5.114 -13.410 9.141 1.00 95.19 113 LYS A O 1
ATOM 864 N N . PRO A 1 114 ? -4.412 -14.875 7.592 1.00 95.69 114 PRO A N 1
ATOM 865 C CA . PRO A 1 114 ? -4.752 -16.053 8.402 1.00 95.69 114 PRO A CA 1
ATOM 866 C C . PRO A 1 114 ? -3.902 -16.217 9.673 1.00 95.69 114 PRO A C 1
ATOM 868 O O . PRO A 1 114 ? -4.294 -16.953 10.574 1.00 95.69 114 PRO A O 1
ATOM 871 N N . HIS A 1 115 ? -2.759 -15.538 9.756 1.00 95.12 115 HIS A N 1
ATOM 872 C CA . HIS A 1 115 ? -1.806 -15.634 10.863 1.00 95.12 115 HIS A CA 1
ATOM 873 C C . HIS A 1 115 ? -1.902 -14.450 11.841 1.00 95.12 115 HIS A C 1
ATOM 875 O O . HIS A 1 115 ? -1.337 -14.499 12.936 1.00 95.12 115 HIS A O 1
ATOM 881 N 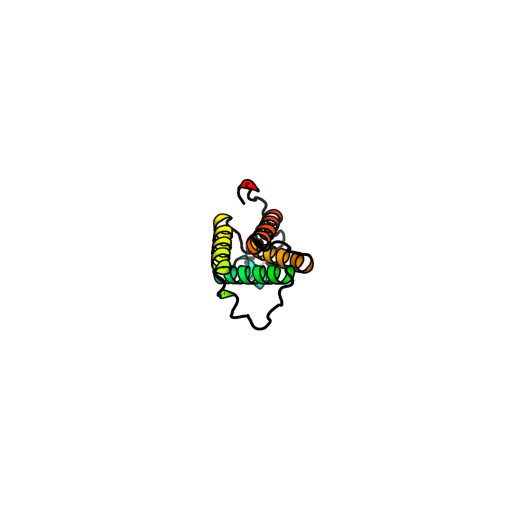N . LEU A 1 116 ? -2.602 -13.377 11.460 1.00 93.88 116 LEU A N 1
ATOM 882 C CA . LEU A 1 116 ? -2.727 -12.166 12.262 1.00 93.88 116 LEU A CA 1
ATOM 883 C C . LEU A 1 116 ? -3.767 -12.325 13.373 1.00 93.88 116 LEU A C 1
ATOM 885 O O . LEU A 1 116 ? -4.917 -12.689 13.142 1.00 93.88 116 LEU A O 1
ATOM 889 N N . HIS A 1 117 ? -3.363 -11.940 14.581 1.00 93.75 117 HIS A N 1
ATOM 890 C CA . HIS A 1 117 ? -4.237 -11.794 15.738 1.00 93.75 117 HIS A CA 1
ATOM 891 C C . HIS A 1 117 ? -4.061 -10.387 16.303 1.00 93.75 117 HIS A C 1
ATOM 893 O O . HIS A 1 117 ? -2.981 -10.040 16.783 1.00 93.75 117 HIS A O 1
ATOM 899 N N . ILE A 1 118 ? -5.109 -9.561 16.241 1.00 93.19 118 ILE A N 1
ATOM 900 C CA . ILE A 1 118 ? -5.041 -8.167 16.693 1.00 93.19 118 ILE A CA 1
ATOM 901 C C . ILE A 1 118 ? -5.869 -8.007 17.968 1.00 93.19 118 ILE A C 1
ATOM 903 O O . ILE A 1 118 ? -7.094 -8.030 17.929 1.00 93.19 118 ILE A O 1
ATOM 907 N N . GLY A 1 119 ? -5.185 -7.828 19.103 1.00 88.00 119 GLY A N 1
ATOM 908 C CA . GLY A 1 119 ? -5.826 -7.566 20.399 1.00 88.00 119 GLY A CA 1
ATOM 909 C C . GLY A 1 119 ? -6.108 -6.086 20.684 1.00 88.00 119 GLY A C 1
ATOM 910 O O . GLY A 1 119 ? -6.964 -5.776 21.505 1.00 88.00 119 GLY A O 1
ATOM 911 N N . LEU A 1 120 ? -5.408 -5.169 20.005 1.00 91.75 120 LEU A N 1
ATOM 912 C CA . LEU A 1 120 ? -5.552 -3.720 20.177 1.00 91.75 120 LEU A CA 1
ATOM 913 C C . LEU A 1 120 ? -6.050 -3.086 18.878 1.00 91.75 120 LEU A C 1
ATOM 915 O O . LEU A 1 120 ? -5.341 -3.140 17.872 1.00 91.75 120 LEU A O 1
ATOM 919 N N . GLU A 1 121 ? -7.230 -2.462 18.911 1.00 89.00 121 GLU A N 1
ATOM 920 C CA . GLU A 1 121 ? -7.834 -1.812 17.735 1.00 89.00 121 GLU A CA 1
ATOM 921 C C . GLU A 1 121 ? -7.160 -0.504 17.344 1.00 89.00 121 GLU A C 1
ATOM 923 O O . GLU A 1 121 ? -7.098 -0.173 16.162 1.00 89.00 121 GLU A O 1
ATOM 928 N N . GLN A 1 122 ? -6.586 0.199 18.315 1.00 91.69 122 GLN A N 1
ATOM 929 C CA . GLN A 1 122 ? -5.941 1.477 18.073 1.00 91.69 122 GLN A CA 1
ATOM 930 C C . GLN A 1 122 ? -4.890 1.362 16.955 1.00 91.69 122 GLN A C 1
ATOM 932 O O . GLN A 1 122 ? -3.959 0.550 17.036 1.00 91.69 122 GLN A O 1
ATOM 937 N N . TRP A 1 123 ? -5.060 2.164 15.903 1.00 94.44 123 TRP A N 1
ATOM 938 C CA . TRP A 1 123 ? -4.165 2.223 14.743 1.00 94.44 123 TRP A CA 1
ATOM 939 C C . TRP A 1 123 ? -3.941 0.873 14.041 1.00 94.44 123 TRP A C 1
ATOM 941 O O . TRP A 1 123 ? -2.868 0.620 13.493 1.00 94.44 123 TRP A O 1
ATOM 951 N N . ALA A 1 124 ? -4.882 -0.072 14.146 1.00 95.50 124 ALA A N 1
ATOM 952 C CA . ALA A 1 124 ? -4.706 -1.407 13.576 1.00 95.50 124 ALA A CA 1
ATOM 953 C C . ALA A 1 124 ? -4.598 -1.369 12.045 1.00 95.50 124 ALA A C 1
ATOM 955 O O . ALA A 1 124 ? -3.753 -2.064 11.482 1.00 95.50 124 ALA A O 1
ATOM 956 N N . LEU A 1 125 ? -5.404 -0.526 11.392 1.00 96.69 125 LEU A N 1
ATOM 957 C CA . LEU A 1 125 ? -5.389 -0.338 9.940 1.00 96.69 125 LEU A CA 1
ATOM 958 C C . LEU A 1 125 ? -4.025 0.186 9.476 1.00 96.69 125 LEU A C 1
ATOM 960 O O . LEU A 1 125 ? -3.383 -0.409 8.611 1.00 96.69 125 LEU A O 1
ATOM 964 N N . GLU A 1 126 ? -3.544 1.253 10.112 1.00 97.44 126 GLU A N 1
ATOM 965 C CA . GLU A 1 126 ? -2.263 1.889 9.818 1.00 97.44 126 GLU A CA 1
ATOM 966 C C . GLU A 1 126 ? -1.105 0.921 10.032 1.00 97.44 126 GLU A C 1
ATOM 968 O O . GLU A 1 126 ? -0.240 0.816 9.168 1.00 97.44 126 GLU A O 1
ATOM 973 N N . ARG A 1 127 ? -1.102 0.170 11.140 1.00 97.50 127 ARG A N 1
ATOM 974 C CA . ARG A 1 127 ? -0.038 -0.799 11.443 1.00 97.50 127 ARG A CA 1
ATOM 975 C C . ARG A 1 127 ? 0.013 -1.942 10.434 1.00 97.50 127 ARG A C 1
ATOM 977 O O . ARG A 1 127 ? 1.108 -2.305 10.010 1.00 97.50 127 ARG A O 1
ATOM 984 N N . VAL A 1 128 ? -1.137 -2.500 10.047 1.00 98.00 128 VAL A N 1
ATOM 985 C CA . VAL A 1 128 ? -1.191 -3.583 9.049 1.00 98.00 128 VAL A CA 1
ATOM 986 C C . VAL A 1 128 ? -0.728 -3.078 7.685 1.00 98.00 128 VAL A C 1
ATOM 988 O O . VAL A 1 128 ? 0.131 -3.705 7.066 1.00 98.00 128 VAL A O 1
ATOM 991 N N . PHE A 1 129 ? -1.242 -1.931 7.239 1.00 98.56 129 PHE A N 1
ATOM 992 C CA . PHE A 1 129 ? -0.864 -1.342 5.956 1.00 98.56 129 PHE A CA 1
ATOM 993 C C . PHE A 1 129 ? 0.616 -0.950 5.908 1.00 98.56 129 PHE A C 1
ATOM 995 O O . PHE A 1 129 ? 1.348 -1.416 5.036 1.00 98.56 129 PHE A O 1
ATOM 1002 N N . LEU A 1 130 ? 1.066 -0.121 6.853 1.00 98.19 130 LEU A N 1
ATOM 1003 C CA . LEU A 1 130 ? 2.424 0.412 6.862 1.00 98.19 130 LEU A CA 1
ATOM 1004 C C . LEU A 1 130 ? 3.451 -0.704 7.071 1.00 98.19 130 LEU A C 1
ATOM 1006 O O . LEU A 1 130 ? 4.471 -0.728 6.391 1.00 98.19 130 LEU A O 1
ATOM 1010 N N . GLY A 1 131 ? 3.167 -1.665 7.957 1.00 98.06 131 GLY A N 1
ATOM 1011 C CA . GLY A 1 131 ? 4.041 -2.813 8.183 1.00 98.06 131 GLY A CA 1
ATOM 1012 C C . GLY A 1 131 ? 4.256 -3.635 6.911 1.00 98.06 131 GLY A C 1
ATOM 1013 O O . GLY A 1 131 ? 5.399 -3.901 6.540 1.00 98.06 131 GLY A O 1
ATOM 1014 N N . ALA A 1 132 ? 3.178 -3.986 6.205 1.00 98.50 132 ALA A N 1
ATOM 1015 C CA . ALA A 1 132 ? 3.278 -4.726 4.949 1.00 98.50 132 ALA A CA 1
ATOM 1016 C C . ALA A 1 132 ? 3.994 -3.918 3.853 1.00 98.50 132 ALA A C 1
ATOM 1018 O O . ALA A 1 132 ? 4.838 -4.468 3.142 1.00 98.50 132 ALA A O 1
ATOM 1019 N N . LEU A 1 133 ? 3.708 -2.616 3.753 1.00 98.50 133 LEU A N 1
ATOM 1020 C CA . LEU A 1 133 ? 4.312 -1.728 2.762 1.00 98.50 133 LEU A CA 1
ATOM 1021 C C . LEU A 1 133 ? 5.820 -1.561 2.972 1.00 98.50 133 LEU A C 1
ATOM 1023 O O . LEU A 1 133 ? 6.582 -1.633 2.010 1.00 98.50 133 LEU A O 1
ATOM 1027 N N . ILE A 1 134 ? 6.268 -1.382 4.218 1.00 98.12 134 ILE A N 1
ATOM 1028 C CA . ILE A 1 134 ? 7.695 -1.274 4.548 1.00 98.12 134 ILE A CA 1
ATOM 1029 C C . ILE A 1 134 ? 8.432 -2.547 4.128 1.00 98.12 134 ILE A C 1
ATOM 1031 O O . ILE A 1 134 ? 9.502 -2.465 3.524 1.00 98.12 134 ILE A O 1
ATOM 1035 N N . VAL A 1 135 ? 7.873 -3.724 4.428 1.00 97.88 135 VAL A N 1
ATOM 1036 C CA . VAL A 1 135 ? 8.493 -5.007 4.063 1.00 97.88 135 VAL A CA 1
ATOM 1037 C C . VAL A 1 135 ? 8.533 -5.176 2.541 1.00 97.88 135 VAL A C 1
ATOM 1039 O O . VAL A 1 135 ? 9.569 -5.564 2.008 1.00 97.88 135 VAL A O 1
ATOM 1042 N N . ALA A 1 136 ? 7.453 -4.838 1.829 1.00 97.94 136 ALA A N 1
ATOM 1043 C CA . ALA A 1 136 ? 7.413 -4.879 0.364 1.00 97.94 136 ALA A CA 1
ATOM 1044 C C . ALA A 1 136 ? 8.428 -3.922 -0.267 1.00 97.94 136 ALA A C 1
ATOM 1046 O O . ALA A 1 136 ? 9.188 -4.325 -1.146 1.00 97.94 136 ALA A O 1
ATOM 1047 N N . SER A 1 137 ? 8.494 -2.684 0.226 1.00 96.94 137 SER A N 1
ATOM 1048 C CA . SER A 1 137 ? 9.445 -1.684 -0.255 1.00 96.94 137 SER A CA 1
ATOM 1049 C C . SER A 1 137 ? 10.885 -2.147 -0.050 1.00 96.94 137 SER A C 1
ATOM 1051 O O . SER A 1 137 ? 11.666 -2.099 -0.998 1.00 96.94 137 SER A O 1
ATOM 1053 N N . LYS A 1 138 ? 11.213 -2.671 1.141 1.00 95.62 138 LYS A N 1
ATOM 1054 C CA . LYS A 1 138 ? 12.541 -3.220 1.459 1.00 95.62 138 LYS A CA 1
ATOM 1055 C C . LYS A 1 138 ? 12.928 -4.430 0.617 1.00 95.62 138 LYS A C 1
ATOM 1057 O O . LYS A 1 138 ? 14.113 -4.654 0.412 1.00 95.62 138 LYS A O 1
ATOM 1062 N N . TYR A 1 139 ? 11.951 -5.224 0.193 1.00 95.25 139 TYR A N 1
ATOM 1063 C CA . TYR A 1 139 ? 12.194 -6.428 -0.592 1.00 95.25 139 TYR A CA 1
ATOM 1064 C C . TYR A 1 139 ? 12.420 -6.130 -2.079 1.00 95.25 139 TYR A C 1
ATOM 1066 O O . TYR A 1 139 ? 13.251 -6.781 -2.701 1.00 95.25 139 TYR A O 1
ATOM 1074 N N . LEU A 1 140 ? 11.675 -5.176 -2.648 1.00 93.06 140 LEU A N 1
ATOM 1075 C CA . LEU A 1 140 ? 11.648 -4.953 -4.097 1.00 93.06 140 LEU A CA 1
ATOM 1076 C C . LEU A 1 140 ? 12.579 -3.854 -4.608 1.00 93.06 140 LEU A C 1
ATOM 1078 O O . LEU A 1 140 ? 12.907 -3.872 -5.790 1.00 93.06 140 LEU A O 1
ATOM 1082 N N . ASN A 1 141 ? 12.958 -2.882 -3.777 1.00 92.12 141 ASN A N 1
ATOM 1083 C CA . ASN A 1 141 ? 13.730 -1.731 -4.241 1.00 92.12 141 ASN A CA 1
ATOM 1084 C C . ASN A 1 141 ? 15.194 -1.841 -3.801 1.00 92.12 141 ASN A C 1
ATOM 1086 O O . ASN A 1 141 ? 15.476 -2.043 -2.620 1.00 92.12 141 ASN A O 1
ATOM 1090 N N . ASP A 1 142 ? 16.122 -1.605 -4.730 1.00 88.69 142 ASP A N 1
ATOM 1091 C CA . ASP A 1 142 ? 17.567 -1.584 -4.447 1.00 88.69 142 ASP A CA 1
ATOM 1092 C C . ASP A 1 142 ? 17.963 -0.438 -3.503 1.00 88.69 142 ASP A C 1
ATOM 1094 O O . ASP A 1 142 ? 18.941 -0.517 -2.761 1.00 88.69 142 ASP A O 1
ATOM 1098 N N . SER A 1 143 ? 17.187 0.648 -3.521 1.00 87.81 143 SER A N 1
ATOM 1099 C CA . SER A 1 143 ? 17.314 1.796 -2.622 1.00 87.81 143 SER A CA 1
ATOM 1100 C C . SER A 1 143 ? 15.993 2.035 -1.906 1.00 87.81 143 SER A C 1
ATOM 1102 O O . SER A 1 143 ? 14.950 2.164 -2.539 1.00 87.81 143 SER A O 1
ATOM 1104 N N . THR A 1 144 ? 16.024 2.083 -0.573 1.00 91.06 144 THR A N 1
ATOM 1105 C CA . THR A 1 144 ? 14.813 2.174 0.258 1.00 91.06 144 THR A CA 1
ATOM 1106 C C . THR A 1 144 ? 14.965 3.226 1.345 1.00 91.06 144 THR A C 1
ATOM 1108 O O . THR A 1 144 ? 16.072 3.531 1.798 1.00 91.06 144 THR A O 1
ATOM 1111 N N . LEU A 1 145 ? 13.836 3.780 1.795 1.00 90.38 145 LEU A N 1
ATOM 1112 C CA . LEU A 1 145 ? 13.810 4.699 2.929 1.00 90.38 145 LEU A CA 1
ATOM 1113 C C . LEU A 1 145 ? 14.321 4.009 4.204 1.00 90.38 145 LEU A C 1
ATOM 1115 O O . LEU A 1 145 ? 13.979 2.861 4.517 1.00 90.38 145 LEU A O 1
ATOM 1119 N N . LYS A 1 146 ? 15.118 4.745 4.987 1.00 92.69 146 LYS A N 1
ATOM 1120 C CA . LYS A 1 146 ? 15.502 4.325 6.341 1.00 92.69 146 LYS A CA 1
ATOM 1121 C C . LYS A 1 146 ? 14.270 4.307 7.241 1.00 92.69 146 LYS A C 1
ATOM 1123 O O . LYS A 1 146 ? 13.358 5.102 7.057 1.00 92.69 146 LYS A O 1
ATOM 1128 N N . ASN A 1 147 ? 14.290 3.471 8.278 1.00 92.56 147 ASN A N 1
ATOM 1129 C CA . ASN A 1 147 ? 13.156 3.326 9.199 1.00 92.56 147 ASN A CA 1
ATOM 1130 C C . ASN A 1 147 ? 12.733 4.643 9.870 1.00 92.56 147 ASN A C 1
ATOM 1132 O O . ASN A 1 147 ? 11.570 4.789 10.190 1.00 92.56 147 ASN A O 1
ATOM 1136 N N . VAL A 1 148 ? 13.652 5.594 10.068 1.00 93.81 148 VAL A N 1
ATOM 1137 C CA . VAL A 1 148 ? 13.342 6.922 10.637 1.00 93.81 148 VAL A CA 1
ATOM 1138 C C . VAL A 1 148 ? 12.551 7.832 9.682 1.00 93.81 148 VAL A C 1
ATOM 1140 O O . VAL A 1 148 ? 12.011 8.845 10.109 1.00 93.81 148 VAL A O 1
ATOM 1143 N N . HIS A 1 149 ? 12.527 7.510 8.387 1.00 92.69 149 HIS A N 1
ATOM 1144 C CA . HIS A 1 149 ? 11.795 8.264 7.364 1.00 92.69 149 HIS A CA 1
ATOM 1145 C C . HIS A 1 149 ? 10.422 7.665 7.043 1.00 92.69 149 HIS A C 1
ATOM 1147 O O . HIS A 1 149 ? 9.634 8.328 6.371 1.00 92.69 149 HIS A O 1
ATOM 1153 N N . TRP A 1 150 ? 10.171 6.433 7.489 1.00 91.75 150 TRP A N 1
ATOM 1154 C CA . TRP A 1 150 ? 8.851 5.808 7.473 1.00 91.75 150 TRP A CA 1
ATOM 1155 C C . TRP A 1 150 ? 8.011 6.319 8.641 1.00 91.75 150 TRP A C 1
ATOM 1157 O O . TRP A 1 150 ? 6.805 6.555 8.413 1.00 91.75 150 TRP A O 1
#

Organism: Hebeloma cylindrosporum (NCBI:txid76867)

InterPro domains:
  IPR006671 Cyclin, N-terminal [PF00134] (83-146)
  IPR013922 Cyclin PHO80-like [PTHR15615] (10-150)
  IPR036915 Cyclin-like superfamily [SSF47954] (84-148)

Sequence (150 aa):
MASSSSSASSSPSSTSSSPIHHASLVDPASHHPALLELIDVKVSKQVIEYTVDRVVETVDYAMRRPTSSSSRGRSSRRPEHTKFTAFVNTVLSRAEVTMPTLLATFVYIDRAKPHLHIGLEQWALERVFLGALIVASKYLNDSTLKNVHW

pLDDT: mean 83.84, std 18.6, range [36.31, 98.56]